Protein AF-A0A812NJC1-F1 (afdb_monomer_lite)

Structure (mmCIF, N/CA/C/O backbone):
data_AF-A0A812NJC1-F1
#
_entry.id   AF-A0A812NJC1-F1
#
loop_
_atom_site.group_PDB
_atom_site.id
_atom_site.type_symbol
_atom_site.label_atom_id
_atom_site.label_alt_id
_atom_site.label_comp_id
_atom_site.label_asym_id
_atom_site.label_entity_id
_atom_site.label_seq_id
_atom_site.pdbx_PDB_ins_code
_atom_site.Cartn_x
_atom_site.Cartn_y
_atom_site.Cartn_z
_atom_site.occupancy
_atom_site.B_iso_or_equiv
_atom_site.auth_seq_id
_atom_site.auth_comp_id
_atom_site.auth_asym_id
_atom_site.auth_atom_id
_atom_site.pdbx_PDB_model_num
ATOM 1 N N . MET A 1 1 ? -13.241 -10.497 -28.283 1.00 32.91 1 MET A N 1
ATOM 2 C CA . MET A 1 1 ? -12.380 -9.697 -27.387 1.00 32.91 1 MET A CA 1
ATOM 3 C C . MET A 1 1 ? -13.190 -8.490 -26.954 1.00 32.91 1 MET A C 1
ATOM 5 O O . MET A 1 1 ? -13.618 -7.746 -27.824 1.00 32.91 1 MET A O 1
ATOM 9 N N . ALA A 1 2 ? -13.497 -8.347 -25.666 1.00 34.84 2 ALA A N 1
ATOM 10 C CA . ALA A 1 2 ? -14.226 -7.185 -25.163 1.00 34.84 2 ALA A CA 1
ATOM 11 C C . ALA A 1 2 ? -13.203 -6.118 -24.755 1.00 34.84 2 ALA A C 1
ATOM 13 O O . ALA A 1 2 ? -12.487 -6.298 -23.774 1.00 34.84 2 ALA A O 1
ATOM 14 N N . GLN A 1 3 ? -13.090 -5.047 -25.540 1.00 34.75 3 GLN A N 1
ATOM 15 C CA . GLN A 1 3 ? -12.343 -3.854 -25.148 1.00 34.75 3 GLN A CA 1
ATOM 16 C C . GLN A 1 3 ? -13.314 -2.937 -24.405 1.00 34.75 3 GLN A C 1
ATOM 18 O O . GLN A 1 3 ? -14.259 -2.419 -24.996 1.00 34.75 3 GLN A O 1
ATOM 23 N N . ALA A 1 4 ? -13.124 -2.795 -23.094 1.00 36.78 4 ALA A N 1
ATOM 24 C CA . ALA A 1 4 ? -13.884 -1.846 -22.296 1.00 36.78 4 ALA A CA 1
ATOM 25 C C . ALA A 1 4 ? -13.351 -0.433 -22.575 1.00 36.78 4 ALA A C 1
ATOM 27 O O . ALA A 1 4 ? -12.190 -0.138 -22.296 1.00 36.78 4 ALA A O 1
ATOM 28 N N . LEU A 1 5 ? -14.195 0.425 -23.149 1.00 32.91 5 LEU A N 1
ATOM 29 C CA . LEU A 1 5 ? -13.917 1.847 -23.310 1.00 32.91 5 LEU A CA 1
ATOM 30 C C . LEU A 1 5 ? -14.436 2.564 -22.057 1.00 32.91 5 LEU A C 1
ATOM 32 O O . LEU A 1 5 ? -15.643 2.614 -21.826 1.00 32.91 5 LEU A O 1
ATOM 36 N N . VAL A 1 6 ? -13.532 3.077 -21.225 1.00 46.56 6 VAL A N 1
ATOM 37 C CA . VAL A 1 6 ? -13.893 3.861 -20.037 1.00 46.56 6 VAL A CA 1
ATOM 38 C C . VAL A 1 6 ? -13.935 5.331 -20.445 1.00 46.56 6 VAL A C 1
ATOM 40 O O . VAL A 1 6 ? -12.909 5.906 -20.800 1.00 46.56 6 VAL A O 1
ATOM 43 N N . ALA A 1 7 ? -15.122 5.940 -20.425 1.00 41.19 7 ALA A N 1
ATOM 44 C CA . ALA A 1 7 ? -15.259 7.390 -20.507 1.00 41.19 7 ALA A CA 1
ATOM 45 C C . ALA A 1 7 ? -14.867 7.981 -19.144 1.00 41.19 7 ALA A C 1
ATOM 47 O O . ALA A 1 7 ? -15.474 7.647 -18.127 1.00 41.19 7 ALA A O 1
ATOM 48 N N . ILE A 1 8 ? -13.813 8.796 -19.115 1.00 49.50 8 ILE A N 1
ATOM 49 C CA . ILE A 1 8 ? -13.226 9.325 -17.880 1.00 49.50 8 ILE A CA 1
ATOM 50 C C . ILE A 1 8 ? -13.743 10.747 -17.655 1.00 49.50 8 ILE A C 1
ATOM 52 O O . ILE A 1 8 ? -13.477 11.642 -18.455 1.00 49.50 8 ILE A O 1
ATOM 56 N N . ASP A 1 9 ? -14.464 10.943 -16.552 1.00 40.75 9 ASP A N 1
ATOM 57 C CA . ASP A 1 9 ? -14.819 12.260 -16.024 1.00 40.75 9 ASP A CA 1
ATOM 58 C C . ASP A 1 9 ? -13.575 12.911 -15.384 1.00 40.75 9 ASP A C 1
ATOM 60 O O . ASP A 1 9 ? -12.829 12.285 -14.627 1.00 40.75 9 ASP A O 1
ATOM 64 N N . THR A 1 10 ? -13.307 14.168 -15.731 1.00 42.97 10 THR A N 1
ATOM 65 C CA . THR A 1 10 ? -12.020 14.874 -15.580 1.00 42.97 10 THR A CA 1
ATOM 66 C C . THR A 1 10 ? -11.621 15.261 -14.148 1.00 42.97 10 THR A C 1
ATOM 68 O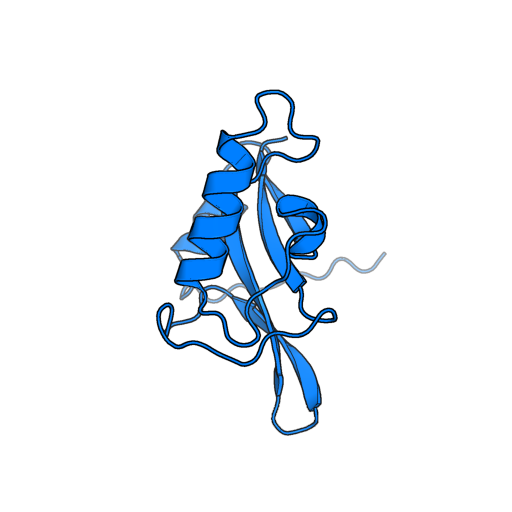 O . THR A 1 10 ? -10.658 15.996 -13.957 1.00 42.97 10 THR A O 1
ATOM 71 N N . LEU A 1 11 ? -12.288 14.763 -13.107 1.00 45.88 11 LEU A N 1
ATOM 72 C CA . LEU A 1 11 ? -12.061 15.210 -11.721 1.00 45.88 11 LEU A CA 1
ATOM 73 C C . LEU A 1 11 ? -10.859 14.561 -10.993 1.00 45.88 11 LEU A C 1
ATOM 75 O O . LEU A 1 11 ? -10.629 14.854 -9.820 1.00 45.88 11 LEU A O 1
ATOM 79 N N . ALA A 1 12 ? -10.043 13.734 -11.662 1.00 50.41 12 ALA A N 1
ATOM 80 C CA . ALA A 1 12 ? -8.889 13.035 -11.070 1.00 50.41 12 ALA A CA 1
ATOM 81 C C . ALA A 1 12 ? -7.539 13.395 -11.736 1.00 50.41 12 ALA A C 1
ATOM 83 O O . ALA A 1 12 ? -6.782 12.522 -12.157 1.00 50.41 12 ALA A O 1
ATOM 84 N N . HIS A 1 13 ? -7.216 14.687 -11.847 1.00 52.53 13 HIS A N 1
ATOM 85 C CA . HIS A 1 13 ? -6.093 15.175 -12.666 1.00 52.53 13 HIS A CA 1
ATOM 86 C C . HIS A 1 13 ? -4.688 14.636 -12.314 1.00 52.53 13 HIS A C 1
ATOM 88 O O . HIS A 1 13 ? -3.875 14.489 -13.220 1.00 52.53 13 HIS A O 1
ATOM 94 N N . GLY A 1 14 ? -4.385 14.308 -11.052 1.00 57.38 14 GLY A N 1
ATOM 95 C CA . GLY A 1 14 ? -3.038 13.848 -10.661 1.00 57.38 14 GLY A CA 1
ATOM 96 C C . GLY A 1 14 ? -2.735 12.407 -11.081 1.00 57.38 14 GLY A C 1
ATOM 97 O O . GLY A 1 14 ? -1.799 12.155 -11.830 1.00 57.38 14 GLY A O 1
ATOM 98 N N . VAL A 1 15 ? -3.584 11.467 -10.658 1.00 59.97 15 VAL A N 1
ATOM 99 C CA . VAL A 1 15 ? -3.420 10.035 -10.969 1.00 59.97 15 VAL A CA 1
ATOM 100 C C . VAL A 1 15 ? -3.530 9.785 -12.473 1.00 59.97 15 VAL A C 1
ATOM 102 O O . VAL A 1 15 ? -2.772 8.995 -13.023 1.00 59.97 15 VAL A O 1
ATOM 105 N N . LEU A 1 16 ? -4.442 10.484 -13.157 1.00 58.06 16 LEU A N 1
ATOM 106 C CA . LEU A 1 16 ? -4.598 10.358 -14.605 1.00 58.06 16 LEU A CA 1
ATOM 107 C C . LEU A 1 16 ? -3.382 10.895 -15.366 1.00 58.06 16 LEU A C 1
ATOM 109 O O . LEU A 1 16 ? -2.986 10.286 -16.351 1.00 58.06 16 LEU A O 1
ATOM 113 N N . SER A 1 17 ? -2.766 11.991 -14.912 1.00 60.12 17 SER A N 1
ATOM 114 C CA . SER A 1 17 ? -1.537 12.508 -15.527 1.00 60.12 17 SER A CA 1
ATOM 115 C C . SER A 1 17 ? -0.376 11.525 -15.385 1.00 60.12 17 SER A C 1
ATOM 117 O O . SER A 1 17 ? 0.373 11.328 -16.340 1.00 60.12 17 SER A O 1
ATOM 119 N N . ASP A 1 18 ? -0.247 10.880 -14.224 1.00 60.69 18 ASP A N 1
ATOM 120 C CA . ASP A 1 18 ? 0.769 9.848 -14.027 1.00 60.69 18 ASP A CA 1
ATOM 121 C C . ASP A 1 18 ? 0.481 8.622 -14.907 1.00 60.69 18 ASP A C 1
ATOM 123 O O . ASP A 1 18 ? 1.388 8.087 -15.534 1.00 60.69 18 ASP A O 1
ATOM 127 N N . LEU A 1 19 ? -0.779 8.206 -15.051 1.00 60.16 19 LEU A N 1
ATOM 128 C CA . LEU A 1 19 ? -1.144 7.066 -15.903 1.00 60.16 19 LEU A CA 1
ATOM 129 C C . LEU A 1 19 ? -1.000 7.328 -17.404 1.00 60.16 19 LEU A C 1
ATOM 131 O O . LEU A 1 19 ? -0.683 6.410 -18.155 1.00 60.16 19 LEU A O 1
ATOM 135 N N . LEU A 1 20 ? -1.240 8.561 -17.846 1.00 58.16 20 LEU A N 1
ATOM 136 C CA . LEU A 1 20 ? -1.187 8.961 -19.255 1.00 58.16 20 LEU A CA 1
ATOM 137 C C . LEU A 1 20 ? 0.194 9.469 -19.685 1.00 58.16 20 LEU A C 1
ATOM 139 O O . LEU A 1 20 ? 0.365 9.871 -20.838 1.00 58.16 20 LEU A O 1
ATOM 143 N N . SER A 1 21 ? 1.184 9.473 -18.787 1.00 57.31 21 SER A N 1
ATOM 144 C CA . SER A 1 21 ? 2.548 9.844 -19.152 1.00 57.31 21 SER A CA 1
ATOM 145 C C . SER A 1 21 ? 3.071 8.860 -20.210 1.00 57.31 21 SER A C 1
ATOM 147 O O . SER A 1 21 ? 3.018 7.649 -20.015 1.00 57.31 21 SER A O 1
ATOM 149 N N . ALA A 1 22 ? 3.580 9.373 -21.334 1.00 51.03 22 ALA A N 1
ATOM 150 C CA . ALA A 1 22 ? 4.046 8.577 -22.479 1.00 51.03 22 ALA A CA 1
ATOM 151 C C . ALA A 1 22 ? 5.284 7.700 -22.186 1.00 51.03 22 ALA A C 1
ATOM 153 O O . ALA A 1 22 ? 5.726 6.924 -23.032 1.00 51.03 22 ALA A O 1
ATOM 154 N N . THR A 1 23 ? 5.860 7.837 -20.996 1.00 53.97 23 THR A N 1
ATOM 155 C CA . THR A 1 23 ? 6.934 7.003 -20.460 1.00 53.97 23 THR A CA 1
ATOM 156 C C . THR A 1 23 ? 6.328 5.838 -19.698 1.00 53.97 23 THR A C 1
ATOM 158 O O . THR A 1 23 ? 5.510 6.065 -18.813 1.00 53.97 23 THR A O 1
ATOM 161 N N . GLY A 1 24 ? 6.719 4.614 -20.061 1.00 57.41 24 GLY A N 1
ATOM 162 C CA . GLY A 1 24 ? 6.156 3.368 -19.548 1.00 57.41 24 GLY A CA 1
ATOM 163 C C . GLY A 1 24 ? 5.970 3.365 -18.030 1.00 57.41 24 GLY A C 1
ATOM 164 O O . GLY A 1 24 ? 6.896 3.146 -17.259 1.00 57.41 24 GLY A O 1
ATOM 165 N N . ASN A 1 25 ? 4.741 3.615 -17.610 1.00 65.31 25 ASN A N 1
ATOM 166 C CA . ASN A 1 25 ? 4.324 3.492 -16.230 1.00 65.31 25 ASN A CA 1
ATOM 167 C C . ASN A 1 25 ? 3.486 2.220 -16.152 1.00 65.31 25 ASN A C 1
ATOM 169 O O . ASN A 1 25 ? 2.475 2.102 -16.845 1.00 65.31 25 ASN A O 1
ATOM 173 N N . ASN A 1 26 ? 3.903 1.270 -15.319 1.00 74.50 26 ASN A N 1
ATOM 174 C CA . ASN A 1 26 ? 3.105 0.086 -15.027 1.00 74.50 26 ASN A CA 1
ATOM 175 C C . ASN A 1 26 ? 2.315 0.308 -13.741 1.00 74.50 26 ASN A C 1
ATOM 177 O O . ASN A 1 26 ? 2.873 0.702 -12.715 1.00 74.50 26 ASN A O 1
ATOM 181 N N . MET A 1 27 ? 1.009 0.051 -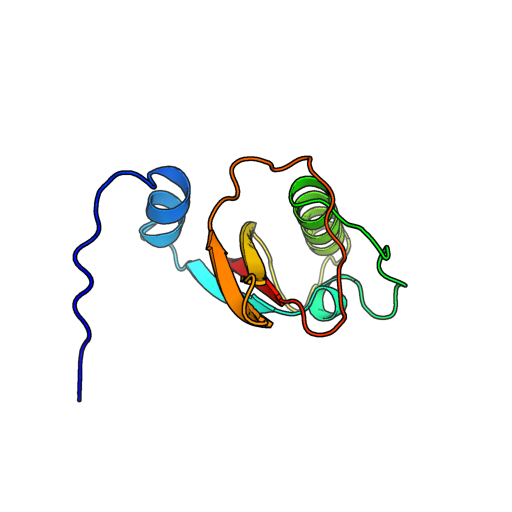13.804 1.00 78.81 27 MET A N 1
ATOM 182 C CA . MET A 1 27 ? 0.164 -0.002 -12.619 1.00 78.81 27 MET A CA 1
ATOM 183 C C . MET A 1 27 ? 0.138 -1.432 -12.097 1.00 78.81 27 MET A C 1
ATOM 185 O O . MET A 1 27 ? -0.192 -2.350 -12.842 1.00 78.81 27 MET A O 1
ATOM 189 N N . ASP A 1 28 ? 0.417 -1.595 -10.809 1.00 83.75 28 ASP A N 1
ATOM 190 C CA . ASP A 1 28 ? 0.341 -2.885 -10.135 1.00 83.75 28 ASP A CA 1
ATOM 191 C C . ASP A 1 28 ? -0.493 -2.805 -8.857 1.00 83.75 28 ASP A C 1
ATOM 193 O O . ASP A 1 28 ? -0.587 -1.768 -8.194 1.00 83.75 28 ASP A O 1
ATOM 197 N N . ILE A 1 29 ? -1.069 -3.950 -8.493 1.00 88.69 29 ILE A N 1
ATOM 198 C CA . ILE A 1 29 ? -1.756 -4.172 -7.222 1.00 88.69 29 ILE A CA 1
ATOM 199 C C . ILE A 1 29 ? -0.870 -5.073 -6.370 1.00 88.69 29 ILE A C 1
ATOM 201 O O . ILE A 1 29 ? -0.516 -6.176 -6.787 1.00 88.69 29 ILE A O 1
ATOM 205 N N . MET A 1 30 ? -0.512 -4.613 -5.174 1.00 87.12 30 MET A N 1
ATOM 206 C CA . MET A 1 30 ? 0.529 -5.242 -4.357 1.00 87.12 30 MET A CA 1
ATOM 207 C C . MET A 1 30 ? 0.147 -5.335 -2.886 1.00 87.12 30 MET A C 1
ATOM 209 O O . MET A 1 30 ? -0.719 -4.606 -2.407 1.00 87.12 30 MET A O 1
ATOM 213 N N . THR A 1 31 ? 0.793 -6.232 -2.150 1.00 89.44 31 THR A N 1
ATOM 214 C CA . THR A 1 31 ? 0.756 -6.225 -0.682 1.00 89.44 31 THR A CA 1
ATOM 215 C C . THR A 1 31 ? 1.772 -5.217 -0.143 1.00 89.44 31 THR A C 1
ATOM 217 O O . THR A 1 31 ? 2.736 -4.878 -0.822 1.00 89.44 31 THR A O 1
ATOM 220 N N . LEU A 1 32 ? 1.613 -4.761 1.102 1.00 86.56 32 LEU A N 1
ATOM 221 C CA . LEU A 1 32 ? 2.706 -4.042 1.774 1.00 86.56 32 LEU A CA 1
ATOM 222 C C . LEU A 1 32 ? 3.910 -4.955 2.049 1.00 86.56 32 LEU A C 1
ATOM 224 O O . LEU A 1 32 ? 5.045 -4.485 2.022 1.00 86.56 32 LEU A O 1
ATOM 228 N N . GLY A 1 33 ? 3.676 -6.256 2.258 1.00 82.75 33 GLY A N 1
ATOM 229 C CA . GLY A 1 33 ? 4.738 -7.252 2.434 1.00 82.75 33 GLY A CA 1
ATOM 230 C C . GLY A 1 33 ? 5.668 -7.365 1.223 1.00 82.75 33 GLY A C 1
ATOM 231 O O . GLY A 1 33 ? 6.860 -7.586 1.397 1.00 82.75 33 GLY A O 1
ATOM 232 N N . ASP A 1 34 ? 5.166 -7.102 0.011 1.00 81.69 34 ASP A N 1
ATOM 233 C CA . ASP A 1 34 ? 5.988 -7.031 -1.206 1.00 81.69 34 ASP A CA 1
ATOM 234 C C . ASP A 1 34 ? 7.084 -5.952 -1.143 1.00 81.69 34 ASP A C 1
ATOM 236 O O . ASP A 1 34 ? 8.051 -6.038 -1.895 1.00 81.69 34 ASP A O 1
ATOM 240 N N . TYR A 1 35 ? 6.921 -4.939 -0.285 1.00 76.75 35 TYR A N 1
ATOM 241 C CA . TYR A 1 35 ? 7.864 -3.830 -0.111 1.00 76.75 35 TYR A CA 1
ATOM 242 C C . TYR A 1 35 ? 8.615 -3.886 1.219 1.00 76.75 35 TYR A C 1
ATOM 244 O O . TYR A 1 35 ? 9.769 -3.479 1.293 1.00 76.75 35 TYR A O 1
ATOM 252 N N . LEU A 1 36 ? 7.956 -4.343 2.283 1.00 78.44 36 LEU A N 1
ATOM 253 C CA . LEU A 1 36 ? 8.480 -4.282 3.650 1.00 78.44 36 LEU A CA 1
ATOM 254 C C . LEU A 1 36 ? 9.051 -5.620 4.145 1.00 78.44 36 LEU A C 1
ATOM 256 O O . LEU A 1 36 ? 9.622 -5.674 5.236 1.00 78.44 36 LEU A O 1
ATOM 260 N N . GLY A 1 37 ? 8.910 -6.697 3.365 1.00 74.56 37 GLY A N 1
ATOM 261 C CA . GLY A 1 37 ? 9.310 -8.045 3.764 1.00 74.56 37 GLY A CA 1
ATOM 262 C C . GLY A 1 37 ? 8.505 -8.547 4.967 1.00 74.56 37 GLY A C 1
ATOM 263 O O . GLY A 1 37 ? 7.309 -8.289 5.080 1.00 74.56 37 GLY A O 1
ATOM 264 N N . GLU A 1 38 ? 9.169 -9.244 5.891 1.00 67.69 38 GLU A N 1
ATOM 265 C CA . GLU A 1 38 ? 8.552 -9.817 7.103 1.00 67.69 38 GLU A CA 1
ATOM 266 C C . GLU A 1 38 ? 8.363 -8.803 8.253 1.00 67.69 38 GLU A C 1
ATOM 268 O O . GLU A 1 38 ? 8.130 -9.187 9.403 1.00 67.69 38 GLU A O 1
ATOM 273 N N . GLN A 1 39 ? 8.472 -7.495 7.995 1.00 70.25 39 GLN A N 1
ATOM 274 C CA . GLN A 1 39 ? 8.211 -6.501 9.037 1.00 70.25 39 GLN A CA 1
ATOM 275 C C . GLN A 1 39 ? 6.747 -6.543 9.488 1.00 70.25 39 GLN A C 1
ATOM 277 O O . GLN A 1 39 ? 5.818 -6.538 8.681 1.00 70.25 39 GLN A O 1
ATOM 282 N N . ARG A 1 40 ? 6.539 -6.514 10.811 1.00 72.25 40 ARG A N 1
ATOM 283 C CA . ARG A 1 40 ? 5.201 -6.369 11.395 1.00 72.25 40 ARG A CA 1
ATOM 284 C C . ARG A 1 40 ? 4.589 -5.042 10.963 1.00 72.25 40 ARG A C 1
ATOM 286 O O . ARG A 1 40 ? 5.079 -3.977 11.341 1.00 72.25 40 ARG A O 1
ATOM 293 N N . LEU A 1 41 ? 3.493 -5.129 10.218 1.00 78.00 41 LEU A N 1
ATOM 294 C CA . LEU A 1 41 ? 2.697 -3.969 9.848 1.00 78.00 41 LEU A CA 1
ATOM 295 C C . LEU A 1 41 ? 1.964 -3.414 11.081 1.00 78.00 41 LEU A C 1
ATOM 297 O O . LEU A 1 41 ? 1.507 -4.192 11.926 1.00 78.00 41 LEU A O 1
ATOM 301 N N . PRO A 1 42 ? 1.825 -2.083 11.195 1.00 82.75 42 PRO 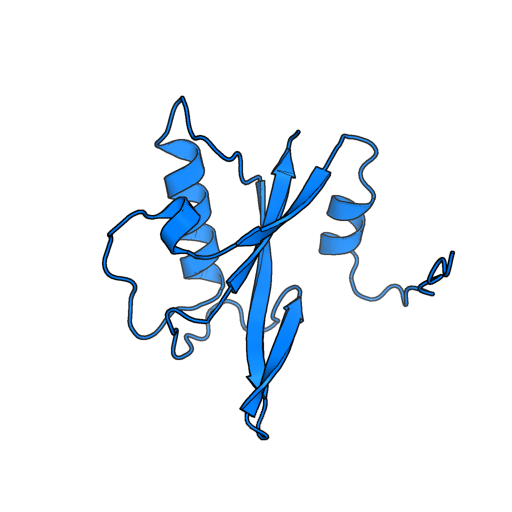A N 1
ATOM 302 C CA . PRO A 1 42 ? 0.930 -1.475 12.167 1.00 82.75 42 PRO A CA 1
ATOM 303 C C . PRO A 1 42 ? -0.502 -1.996 11.996 1.00 82.75 42 PRO A C 1
ATOM 305 O O . PRO A 1 42 ? -0.977 -2.170 10.876 1.00 82.75 42 PRO A O 1
ATOM 308 N N . SER A 1 43 ? -1.214 -2.199 13.107 1.00 86.19 43 SER A N 1
ATOM 309 C CA . SER A 1 43 ? -2.631 -2.591 13.079 1.00 86.19 43 SER A CA 1
ATOM 310 C C . SER A 1 43 ? -3.539 -1.489 12.530 1.00 86.19 43 SER A C 1
ATOM 312 O O . SER A 1 43 ? -4.638 -1.772 12.051 1.00 86.19 43 SER A O 1
ATOM 314 N N . GLN A 1 44 ? -3.084 -0.236 12.597 1.00 93.25 44 GLN A N 1
ATOM 315 C CA . GLN A 1 44 ? -3.720 0.910 11.969 1.00 93.25 44 GLN A CA 1
ATOM 316 C C . GLN A 1 44 ? -2.689 1.713 11.189 1.00 93.25 44 GLN A C 1
ATOM 318 O O . GLN A 1 44 ? -1.602 1.976 11.700 1.00 93.25 44 GLN A O 1
ATOM 323 N N . ILE A 1 45 ? -3.036 2.103 9.967 1.00 92.88 45 ILE A N 1
ATOM 324 C CA . ILE A 1 45 ? -2.141 2.834 9.075 1.00 92.88 45 ILE A CA 1
ATOM 325 C C . ILE A 1 45 ? -2.927 3.841 8.236 1.00 92.88 45 ILE A C 1
ATOM 327 O O . ILE A 1 45 ? -4.057 3.584 7.812 1.00 92.88 45 ILE A O 1
ATOM 331 N N . SER A 1 46 ? -2.334 5.004 8.008 1.00 94.75 46 SER A N 1
ATOM 332 C CA . SER A 1 46 ? -2.842 6.034 7.104 1.00 94.75 46 SER A CA 1
ATOM 333 C C . SER A 1 46 ? -2.242 5.899 5.703 1.00 94.75 46 SER A C 1
ATOM 335 O O . SER A 1 46 ? -1.211 5.255 5.484 1.00 94.75 46 SER A O 1
ATOM 337 N N . PHE A 1 47 ? -2.869 6.546 4.720 1.00 93.56 47 PHE A N 1
ATOM 338 C CA . PHE A 1 47 ? -2.375 6.526 3.339 1.00 93.56 47 PHE A CA 1
ATOM 339 C C . PHE A 1 47 ? -1.001 7.203 3.219 1.00 93.56 47 PHE A C 1
ATOM 341 O O . PHE A 1 47 ? -0.133 6.756 2.463 1.00 93.56 47 PHE A O 1
ATOM 348 N N . ALA A 1 48 ? -0.784 8.269 3.993 1.00 91.56 48 ALA A N 1
ATOM 349 C CA . ALA A 1 48 ? 0.492 8.969 4.066 1.00 91.56 48 ALA A CA 1
ATOM 350 C C . ALA A 1 48 ? 1.607 8.079 4.635 1.00 91.56 48 ALA A C 1
ATOM 352 O O . ALA A 1 48 ? 2.716 8.080 4.100 1.00 91.56 48 ALA A O 1
ATOM 353 N N . GLU A 1 49 ? 1.317 7.285 5.670 1.00 93.00 49 GLU A N 1
ATOM 354 C CA . GLU A 1 49 ? 2.279 6.337 6.243 1.00 93.00 49 GLU A CA 1
ATOM 355 C C . GLU A 1 49 ? 2.638 5.230 5.254 1.00 93.00 49 GLU A C 1
ATOM 357 O O . GLU A 1 49 ? 3.823 4.972 5.056 1.00 93.00 49 GLU A O 1
ATOM 362 N N . ILE A 1 50 ? 1.651 4.647 4.564 1.00 91.56 50 ILE A N 1
ATOM 363 C CA . ILE A 1 50 ? 1.890 3.669 3.489 1.00 91.56 50 ILE A CA 1
ATOM 364 C C . ILE A 1 50 ? 2.806 4.249 2.417 1.00 91.56 50 ILE A C 1
ATOM 366 O O . ILE A 1 50 ? 3.795 3.626 2.035 1.00 91.56 50 ILE A O 1
ATOM 370 N N . THR A 1 51 ? 2.501 5.461 1.955 1.00 90.00 51 THR A N 1
ATOM 371 C CA . THR A 1 51 ? 3.302 6.134 0.930 1.00 90.00 51 THR A CA 1
ATOM 372 C C . THR A 1 51 ? 4.737 6.340 1.419 1.00 90.00 51 THR A C 1
ATOM 374 O O . THR A 1 51 ? 5.687 6.053 0.695 1.00 90.00 51 THR A O 1
ATOM 377 N N . ALA A 1 52 ? 4.920 6.779 2.668 1.00 88.44 52 ALA A N 1
ATOM 378 C CA . ALA A 1 52 ? 6.243 6.962 3.257 1.00 88.44 52 ALA A CA 1
ATOM 379 C C . ALA A 1 52 ? 7.009 5.637 3.419 1.00 88.44 52 ALA A C 1
ATOM 381 O O . ALA A 1 52 ? 8.210 5.596 3.155 1.00 88.44 52 ALA A O 1
ATOM 382 N N . MET A 1 53 ? 6.333 4.564 3.832 1.00 87.62 53 MET A N 1
ATOM 383 C CA . MET A 1 53 ? 6.907 3.225 3.980 1.00 87.62 53 MET A CA 1
ATOM 384 C C . MET A 1 53 ? 7.387 2.667 2.639 1.00 87.62 53 MET A C 1
ATOM 386 O O . MET A 1 53 ? 8.548 2.284 2.517 1.00 87.62 53 MET A O 1
ATOM 390 N N . VAL A 1 54 ? 6.519 2.689 1.626 1.00 86.06 54 VAL A N 1
ATOM 391 C CA . VAL A 1 54 ? 6.829 2.200 0.277 1.00 86.06 54 VAL A CA 1
ATOM 392 C C . VAL A 1 54 ? 7.952 3.025 -0.357 1.00 86.06 54 VAL A C 1
ATOM 394 O O . VAL A 1 54 ? 8.893 2.454 -0.902 1.00 86.06 54 VAL A O 1
ATOM 397 N N . ASN A 1 55 ? 7.925 4.355 -0.213 1.00 83.56 55 ASN A N 1
ATOM 398 C CA . ASN A 1 55 ? 8.990 5.223 -0.722 1.00 83.56 55 ASN A CA 1
ATOM 399 C C . ASN A 1 55 ? 10.343 4.945 -0.051 1.00 83.56 55 ASN A C 1
ATOM 401 O O . ASN A 1 55 ? 11.371 4.933 -0.725 1.00 83.56 55 ASN A O 1
ATOM 405 N N . ARG A 1 56 ? 10.366 4.712 1.269 1.00 82.56 56 ARG A N 1
ATOM 406 C CA . ARG A 1 56 ? 11.601 4.353 1.987 1.00 82.56 56 ARG A CA 1
ATOM 407 C C . ARG A 1 56 ? 12.140 3.003 1.525 1.00 82.56 56 ARG A C 1
ATOM 409 O O . ARG A 1 56 ? 13.336 2.903 1.266 1.00 82.56 56 ARG A O 1
ATOM 416 N N . ALA A 1 57 ? 11.270 2.004 1.385 1.00 79.06 57 ALA A N 1
ATOM 417 C CA . ALA A 1 57 ? 11.649 0.682 0.894 1.00 79.06 57 ALA A CA 1
ATOM 418 C C . ALA A 1 57 ? 12.251 0.756 -0.521 1.00 79.06 57 ALA A C 1
ATOM 420 O O . ALA A 1 57 ? 13.336 0.228 -0.756 1.00 79.06 57 ALA A O 1
ATOM 421 N N . ALA A 1 58 ? 11.618 1.515 -1.423 1.00 74.25 58 ALA A N 1
ATOM 422 C CA . ALA A 1 58 ? 12.099 1.726 -2.789 1.00 74.25 58 ALA A CA 1
ATOM 423 C C . ALA A 1 58 ? 13.477 2.419 -2.863 1.00 74.25 58 ALA A C 1
ATOM 425 O O . ALA A 1 58 ? 14.215 2.213 -3.821 1.00 74.25 58 ALA A O 1
ATOM 426 N N . GLN A 1 59 ? 13.842 3.233 -1.865 1.00 71.31 59 GLN A N 1
ATOM 427 C CA . GLN A 1 59 ? 15.147 3.907 -1.803 1.00 71.31 59 GLN A CA 1
ATOM 428 C C . GLN A 1 59 ? 16.253 3.063 -1.152 1.00 71.31 59 GLN A C 1
ATOM 430 O O . GLN A 1 59 ? 17.431 3.270 -1.450 1.00 71.31 59 GLN A O 1
ATOM 435 N N . GLN A 1 60 ? 15.902 2.164 -0.229 1.00 66.00 60 GLN A N 1
ATOM 436 C CA . GLN A 1 60 ? 16.876 1.389 0.548 1.00 66.00 60 GLN A CA 1
ATOM 437 C C . GLN A 1 60 ? 17.492 0.241 -0.252 1.00 66.00 60 GLN A C 1
ATOM 439 O O . GLN A 1 60 ? 18.685 -0.035 -0.114 1.00 66.00 60 GLN A O 1
ATOM 444 N N . GLU A 1 61 ? 16.725 -0.400 -1.126 1.00 57.03 61 GLU A N 1
ATOM 445 C CA . GLU A 1 61 ? 17.258 -1.445 -1.988 1.00 57.03 61 GLU A CA 1
ATOM 446 C C . GLU A 1 61 ? 17.868 -0.834 -3.266 1.00 57.03 61 GLU A C 1
ATOM 448 O O . GLU A 1 61 ? 17.197 -0.641 -4.276 1.00 57.03 61 GLU A O 1
ATOM 453 N N . ARG A 1 62 ? 19.197 -0.625 -3.284 1.00 49.41 62 ARG A N 1
ATOM 454 C CA . ARG A 1 62 ? 20.002 -0.363 -4.511 1.00 49.41 62 ARG A CA 1
ATOM 455 C C . ARG A 1 62 ? 20.017 -1.543 -5.519 1.00 49.41 62 ARG A C 1
ATOM 457 O O . ARG A 1 62 ? 20.912 -1.640 -6.354 1.00 49.41 62 ARG A O 1
ATOM 464 N N . GLY A 1 63 ? 19.032 -2.431 -5.430 1.00 49.25 63 GLY A N 1
ATOM 465 C CA . GLY A 1 63 ? 18.797 -3.614 -6.256 1.00 49.25 63 GLY A CA 1
ATOM 466 C C . GLY A 1 63 ? 17.379 -4.171 -6.071 1.00 49.25 63 GLY A C 1
ATOM 467 O O . GLY A 1 63 ? 17.185 -5.372 -6.235 1.00 49.25 63 GLY A O 1
ATOM 468 N N . ALA A 1 64 ? 16.420 -3.321 -5.675 1.00 49.34 64 ALA A N 1
ATOM 469 C CA . ALA A 1 64 ? 15.062 -3.734 -5.335 1.00 49.34 64 ALA A CA 1
ATOM 470 C C . ALA A 1 64 ? 14.402 -4.447 -6.505 1.00 49.34 64 ALA A C 1
ATOM 472 O O . ALA A 1 64 ? 14.386 -3.917 -7.616 1.00 49.34 64 ALA A O 1
ATOM 473 N N . LEU A 1 65 ? 13.794 -5.608 -6.258 1.00 50.53 65 LEU A N 1
ATOM 474 C CA . LEU A 1 65 ? 13.110 -6.371 -7.307 1.00 50.53 65 LEU A CA 1
ATOM 475 C C . LEU A 1 65 ? 11.939 -5.605 -7.951 1.00 50.53 65 LEU A C 1
ATOM 477 O O . LEU A 1 65 ? 11.422 -6.053 -8.974 1.00 50.53 65 LEU A O 1
ATOM 481 N N . LYS A 1 66 ? 11.463 -4.502 -7.352 1.00 61.03 66 LYS A N 1
ATOM 482 C CA . LYS A 1 66 ? 10.279 -3.773 -7.824 1.00 61.03 66 LYS A CA 1
ATOM 483 C C . LYS A 1 66 ? 10.430 -2.258 -7.601 1.00 61.03 66 LYS A C 1
ATOM 485 O O . LYS A 1 66 ? 10.205 -1.800 -6.479 1.00 61.03 66 LYS A O 1
ATOM 490 N N . PRO A 1 67 ? 10.755 -1.459 -8.635 1.00 66.94 67 PRO A N 1
ATOM 491 C CA . PRO A 1 67 ? 10.695 -0.004 -8.524 1.00 66.94 67 PRO A CA 1
ATOM 492 C C . PRO A 1 67 ? 9.263 0.424 -8.177 1.00 66.94 67 PRO A C 1
ATOM 494 O O . PRO A 1 67 ? 8.304 -0.100 -8.734 1.00 66.94 67 PRO A O 1
ATOM 497 N N . CYS A 1 68 ? 9.098 1.358 -7.241 1.00 71.38 68 CYS A N 1
ATOM 498 C CA . CYS A 1 68 ? 7.815 2.001 -6.961 1.00 71.38 68 CYS A CA 1
ATOM 499 C C . CYS A 1 68 ? 8.002 3.506 -6.985 1.00 71.38 68 CYS A C 1
ATOM 501 O O . CYS A 1 68 ? 8.818 4.045 -6.240 1.00 71.38 68 CYS A O 1
ATOM 503 N N . LYS A 1 69 ? 7.225 4.171 -7.833 1.00 72.44 69 LYS A N 1
ATOM 504 C CA . LYS A 1 69 ? 7.278 5.615 -8.031 1.00 72.44 69 LYS A CA 1
ATOM 505 C C . LYS A 1 69 ? 6.278 6.328 -7.137 1.00 72.44 69 LYS A C 1
ATOM 507 O O . LYS A 1 69 ? 6.616 7.314 -6.489 1.00 72.44 69 LYS A O 1
ATOM 512 N N . VAL A 1 70 ? 5.044 5.826 -7.093 1.00 82.81 70 VAL A N 1
ATOM 513 C CA . VAL A 1 70 ? 3.973 6.443 -6.308 1.00 82.81 70 VAL A CA 1
ATOM 514 C C . VAL A 1 70 ? 2.908 5.425 -5.910 1.00 82.81 70 VAL A C 1
ATOM 516 O O . VAL A 1 70 ? 2.504 4.581 -6.707 1.00 82.81 70 VAL A O 1
ATOM 519 N N . VAL A 1 71 ? 2.431 5.526 -4.668 1.00 89.00 71 VAL A N 1
ATOM 520 C CA . VAL A 1 71 ? 1.207 4.856 -4.216 1.00 89.00 71 VAL A CA 1
ATOM 521 C C . VAL A 1 71 ? 0.026 5.757 -4.565 1.00 89.00 71 VAL A C 1
ATOM 523 O O . VAL A 1 71 ? -0.015 6.918 -4.158 1.00 89.00 71 VAL A O 1
ATOM 526 N N . ILE A 1 72 ? -0.940 5.230 -5.312 1.00 89.81 72 ILE A N 1
ATOM 527 C CA . ILE A 1 72 ? -2.092 5.996 -5.815 1.00 89.81 72 ILE A CA 1
ATOM 528 C C . ILE A 1 72 ? -3.424 5.534 -5.235 1.00 89.81 72 ILE A C 1
ATOM 530 O O . ILE A 1 72 ? -4.430 6.213 -5.424 1.00 89.81 72 ILE A O 1
ATOM 534 N N . GLY A 1 73 ? -3.454 4.413 -4.519 1.00 91.88 73 GLY A N 1
ATOM 535 C CA . GLY A 1 73 ? -4.680 3.916 -3.909 1.00 91.88 73 GLY A CA 1
ATOM 536 C C . GLY A 1 73 ? -4.464 2.710 -3.010 1.00 91.88 73 GLY A C 1
ATOM 537 O O . GLY A 1 73 ? -3.351 2.197 -2.884 1.00 91.88 73 GLY A O 1
ATOM 538 N N . TRP A 1 74 ? -5.548 2.254 -2.397 1.00 94.06 74 TRP A N 1
ATOM 539 C CA . TRP A 1 74 ? -5.599 1.016 -1.627 1.00 94.06 74 TRP A CA 1
ATOM 540 C C . TRP A 1 74 ? -6.926 0.294 -1.834 1.00 94.06 74 TRP A C 1
ATOM 542 O O . TRP A 1 74 ? -7.895 0.874 -2.326 1.00 94.06 74 TRP A O 1
ATOM 552 N N . SER A 1 75 ? -6.982 -0.974 -1.447 1.00 93.50 75 SER A N 1
ATOM 553 C CA . SER A 1 75 ? -8.257 -1.635 -1.200 1.00 93.50 75 SER A CA 1
ATOM 554 C C . SER A 1 75 ? -8.789 -1.247 0.171 1.00 93.50 75 SER A C 1
ATOM 556 O O . SER A 1 75 ? -8.001 -0.972 1.063 1.00 93.50 75 SER A O 1
ATOM 558 N N . GLU A 1 76 ? -10.091 -1.318 0.375 1.00 91.31 76 GLU A N 1
ATOM 559 C CA . GLU A 1 76 ? -10.718 -1.353 1.697 1.00 91.31 76 GLU A CA 1
ATOM 560 C C . GLU A 1 76 ? -12.011 -2.170 1.621 1.00 91.31 76 GLU A C 1
ATOM 562 O O . GLU A 1 76 ? -12.371 -2.661 0.548 1.00 91.31 76 GLU A O 1
ATOM 567 N N . ARG A 1 77 ? -12.684 -2.366 2.755 1.00 89.50 77 ARG A N 1
ATOM 568 C CA . ARG A 1 77 ? -14.002 -3.003 2.795 1.00 89.50 77 ARG A CA 1
ATOM 569 C C . ARG A 1 77 ? -15.077 -1.940 2.987 1.00 89.50 77 ARG A C 1
ATOM 571 O O . ARG A 1 77 ? -14.938 -1.101 3.873 1.00 89.50 77 ARG A O 1
ATOM 578 N N . ASP A 1 78 ? -16.120 -1.989 2.167 1.00 87.50 78 ASP A N 1
ATOM 579 C CA . ASP A 1 78 ? -17.310 -1.161 2.358 1.00 87.50 78 ASP A CA 1
ATOM 580 C C . ASP A 1 78 ? -18.156 -1.650 3.553 1.00 87.50 78 ASP A C 1
ATOM 582 O O . ASP A 1 78 ? -17.804 -2.612 4.245 1.00 87.50 78 ASP A O 1
ATOM 586 N N . SER A 1 79 ? -19.283 -0.980 3.810 1.00 87.19 79 SER A N 1
ATOM 587 C CA . SER A 1 79 ? -20.214 -1.335 4.889 1.00 87.19 79 SER A CA 1
ATOM 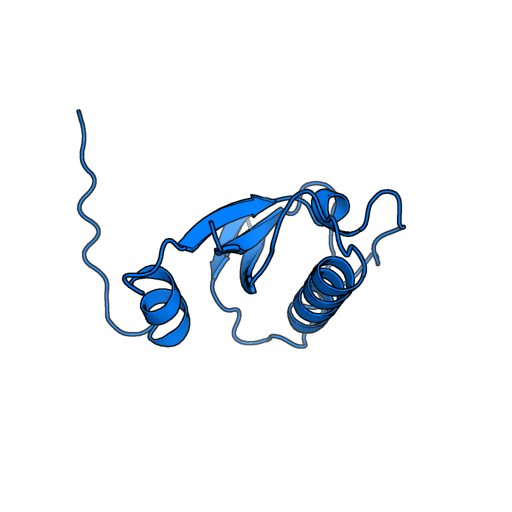588 C C . SER A 1 79 ? -20.797 -2.744 4.770 1.00 87.19 79 SER A C 1
ATOM 590 O O . SER A 1 79 ? -21.165 -3.330 5.785 1.00 87.19 79 SER A O 1
ATOM 592 N N . ASP A 1 80 ? -20.853 -3.288 3.555 1.00 90.00 80 ASP A N 1
ATOM 593 C CA . ASP A 1 80 ? -21.376 -4.622 3.262 1.00 90.00 80 ASP A CA 1
ATOM 594 C C . ASP A 1 80 ? -20.259 -5.684 3.278 1.00 90.00 80 ASP A C 1
ATOM 596 O O . ASP A 1 80 ? -20.499 -6.872 3.056 1.00 90.00 80 ASP A O 1
ATOM 600 N N . GLY A 1 81 ? -19.022 -5.270 3.576 1.00 86.06 81 GLY A N 1
ATOM 601 C CA . GLY A 1 81 ? -17.843 -6.123 3.653 1.00 86.06 81 GLY A CA 1
ATOM 602 C C . GLY A 1 81 ? -17.201 -6.439 2.301 1.00 86.06 81 GLY A C 1
ATOM 603 O O . GLY A 1 81 ? -16.248 -7.232 2.271 1.00 86.06 81 GLY A O 1
ATOM 604 N N . ASN A 1 82 ? -17.675 -5.834 1.206 1.00 88.06 82 ASN A N 1
ATOM 605 C CA . ASN A 1 82 ? -17.125 -6.023 -0.132 1.00 88.06 82 ASN A CA 1
ATOM 606 C C . ASN A 1 82 ? -15.817 -5.255 -0.289 1.00 88.06 82 ASN A C 1
ATOM 608 O O . ASN A 1 82 ? -15.665 -4.133 0.194 1.00 88.06 82 ASN A O 1
ATOM 612 N N . LYS A 1 83 ? -14.866 -5.846 -1.017 1.00 87.62 83 LYS A N 1
ATOM 613 C CA . LYS A 1 83 ? -13.605 -5.178 -1.336 1.00 87.62 83 LYS A CA 1
ATOM 614 C C . LYS A 1 83 ? -13.842 -4.092 -2.387 1.00 87.62 83 LYS A C 1
ATOM 616 O O . LYS A 1 83 ? -14.201 -4.399 -3.522 1.00 87.62 83 LYS A O 1
ATOM 621 N N . VAL A 1 84 ? -13.565 -2.849 -2.020 1.00 91.06 84 VAL A N 1
ATOM 622 C CA . VAL A 1 84 ? -13.602 -1.677 -2.900 1.00 91.06 84 VAL A CA 1
ATOM 623 C C . VAL A 1 84 ? -12.204 -1.082 -3.049 1.00 91.06 84 VAL A C 1
ATOM 625 O O . VAL A 1 84 ? -11.322 -1.322 -2.225 1.00 91.06 84 VAL A O 1
ATOM 628 N N . TRP A 1 85 ? -11.986 -0.326 -4.123 1.00 90.00 85 TRP A N 1
ATOM 629 C CA . TRP A 1 85 ? -10.709 0.327 -4.413 1.00 90.00 85 TRP A CA 1
ATOM 630 C C . TRP A 1 85 ? -10.856 1.835 -4.274 1.00 90.00 85 TRP A C 1
ATOM 632 O O . TRP A 1 85 ? -11.646 2.454 -4.987 1.00 90.00 85 TRP A O 1
ATOM 642 N N . VAL A 1 86 ? -10.073 2.428 -3.378 1.00 90.44 86 VAL A N 1
ATOM 643 C CA . VAL A 1 86 ? -10.050 3.873 -3.155 1.00 90.44 86 VAL A CA 1
ATOM 644 C C . VAL A 1 86 ? -8.798 4.451 -3.785 1.00 90.44 86 VAL A C 1
ATOM 646 O O . VAL A 1 86 ? -7.675 4.171 -3.364 1.00 90.44 86 VAL A O 1
ATOM 649 N N . MET A 1 87 ? -9.010 5.282 -4.801 1.00 88.94 87 MET A N 1
ATOM 650 C CA . MET A 1 87 ? -7.955 5.975 -5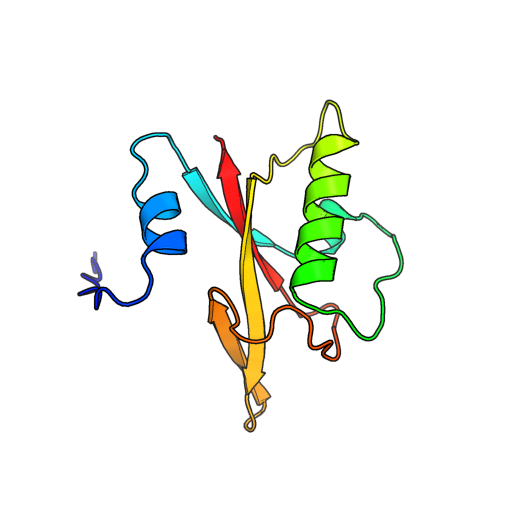.531 1.00 88.94 87 MET A CA 1
ATOM 651 C C . MET A 1 87 ? -7.809 7.401 -5.001 1.00 88.94 87 MET A C 1
ATOM 653 O O . MET A 1 87 ? -8.798 8.122 -4.898 1.00 88.94 87 MET A O 1
ATOM 657 N N . ASN A 1 88 ? -6.576 7.809 -4.690 1.00 86.31 88 ASN A N 1
ATOM 658 C CA . ASN A 1 88 ? -6.214 9.111 -4.122 1.00 86.31 88 ASN A CA 1
ATOM 659 C C . ASN A 1 88 ? -7.165 9.537 -2.981 1.00 86.31 88 ASN A C 1
ATOM 661 O O . ASN A 1 88 ? -7.920 10.503 -3.140 1.00 86.31 88 ASN A O 1
ATOM 665 N N . PRO A 1 89 ? -7.154 8.819 -1.840 1.00 86.56 89 PRO A N 1
ATOM 666 C CA . PRO A 1 89 ? -8.051 9.112 -0.729 1.00 86.56 89 PRO A CA 1
ATOM 667 C C . PRO A 1 89 ? -7.915 10.573 -0.286 1.00 86.56 89 PRO A C 1
ATOM 669 O O . PRO A 1 89 ? -6.810 11.119 -0.211 1.00 86.56 89 PRO A O 1
ATOM 672 N N . LYS A 1 90 ? -9.054 11.212 0.008 1.00 85.69 90 LYS A N 1
ATOM 673 C CA . LYS A 1 90 ? -9.099 12.614 0.456 1.00 85.69 90 LYS A CA 1
ATOM 674 C C . LYS A 1 90 ? -8.440 12.777 1.828 1.00 85.69 90 LYS A C 1
ATOM 676 O O . LYS A 1 90 ? -7.654 13.696 2.039 1.00 85.69 90 LYS A O 1
ATOM 681 N N . GLU A 1 91 ? -8.715 11.849 2.737 1.00 89.81 91 GLU A N 1
ATOM 682 C CA . GLU A 1 91 ? -8.256 11.870 4.128 1.00 89.81 91 GLU A CA 1
ATOM 683 C C . GLU A 1 91 ? -6.934 11.102 4.285 1.00 89.81 91 GLU A C 1
ATOM 685 O O . GLU A 1 91 ? -6.857 10.056 4.921 1.00 89.81 91 GLU A O 1
ATOM 690 N N . LYS A 1 92 ? -5.851 11.617 3.688 1.00 90.50 92 LYS A N 1
ATOM 691 C CA . LYS A 1 92 ? -4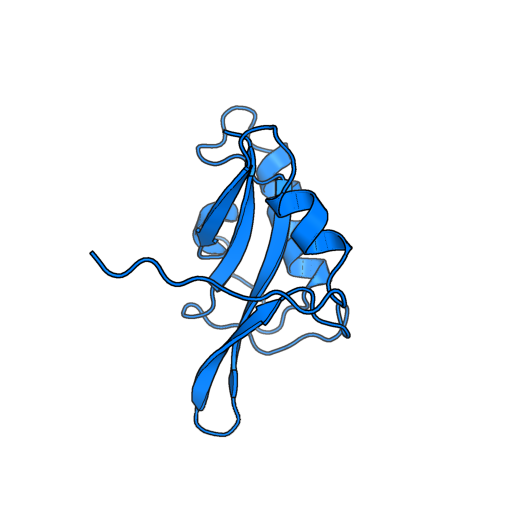.559 10.899 3.613 1.00 90.50 92 LYS A CA 1
ATOM 692 C C . LYS A 1 92 ? -3.903 10.604 4.967 1.00 90.50 92 LYS A C 1
ATOM 694 O O . LYS A 1 92 ? -3.071 9.703 5.046 1.00 90.50 92 LYS A O 1
ATOM 699 N N . LEU A 1 93 ? -4.241 11.380 5.998 1.00 93.62 93 LEU A N 1
ATOM 700 C CA . LEU A 1 93 ? -3.679 11.276 7.349 1.00 93.62 93 LEU A CA 1
ATOM 701 C C . LEU A 1 93 ? -4.554 10.463 8.305 1.00 93.62 93 LEU A C 1
ATOM 703 O O . LEU A 1 93 ? -4.105 10.162 9.405 1.00 93.62 93 LEU A O 1
ATOM 707 N N . GLN A 1 94 ? -5.786 10.127 7.920 1.00 94.31 94 GLN A N 1
ATOM 708 C CA . GLN A 1 94 ? -6.671 9.365 8.787 1.00 94.31 94 GLN A CA 1
ATOM 709 C C . GLN A 1 94 ? -6.239 7.894 8.779 1.00 94.31 94 GLN A C 1
ATOM 711 O O . GLN A 1 94 ? -6.236 7.268 7.714 1.00 94.31 94 GLN A O 1
ATOM 716 N N . PRO A 1 95 ? -5.832 7.335 9.932 1.00 93.12 95 PRO A N 1
ATOM 717 C CA . PRO A 1 95 ? -5.468 5.935 10.004 1.00 93.12 95 PRO A CA 1
ATOM 718 C C . PRO A 1 95 ? -6.723 5.065 9.950 1.00 93.12 95 PRO A C 1
ATOM 720 O O . PRO A 1 95 ? -7.766 5.403 10.514 1.00 93.12 95 PRO A O 1
ATOM 723 N N . ARG A 1 96 ? -6.602 3.910 9.298 1.00 92.12 96 ARG A N 1
ATOM 724 C CA . ARG A 1 96 ? -7.621 2.859 9.305 1.00 92.12 96 ARG A CA 1
ATOM 725 C C . ARG A 1 96 ? -7.018 1.539 9.740 1.00 92.12 96 ARG A C 1
ATOM 727 O O . ARG A 1 96 ? -5.810 1.348 9.632 1.00 92.12 96 ARG A O 1
ATOM 734 N N . VAL A 1 97 ? -7.866 0.610 10.172 1.00 91.94 97 VAL A N 1
ATOM 735 C CA . VAL A 1 97 ? -7.447 -0.775 10.420 1.00 91.94 97 VAL A CA 1
ATOM 736 C C . VAL A 1 97 ? -6.864 -1.352 9.137 1.00 91.94 97 VAL A C 1
ATOM 738 O O . VAL A 1 97 ? -7.503 -1.247 8.091 1.00 91.94 97 VAL A O 1
ATOM 741 N N . TRP A 1 98 ? -5.674 -1.941 9.222 1.00 91.00 98 TRP A N 1
ATOM 742 C CA . TRP A 1 98 ? -5.015 -2.611 8.105 1.00 91.00 98 TRP A CA 1
ATOM 743 C C . TRP A 1 98 ? -4.949 -4.112 8.346 1.00 91.00 98 TRP A C 1
ATOM 745 O O . TRP A 1 98 ? -4.658 -4.569 9.451 1.00 91.00 98 TRP A O 1
ATOM 755 N N . THR A 1 99 ? -5.207 -4.881 7.298 1.00 88.81 99 THR A N 1
ATOM 756 C CA . THR A 1 99 ? -5.201 -6.343 7.325 1.00 88.81 99 THR A CA 1
ATOM 757 C C . THR A 1 99 ? -4.227 -6.896 6.291 1.00 88.81 99 THR A C 1
ATOM 759 O O . THR A 1 99 ? -3.872 -6.232 5.321 1.00 88.81 99 THR A O 1
ATOM 762 N N . GLU A 1 100 ? -3.808 -8.149 6.447 1.00 85.69 100 GLU A N 1
ATOM 763 C CA . GLU A 1 100 ? -2.935 -8.815 5.466 1.00 85.69 100 GLU A CA 1
ATOM 764 C C . GLU A 1 100 ? -3.621 -9.037 4.106 1.00 85.69 100 GLU A C 1
ATOM 766 O O . GLU A 1 100 ? -2.962 -9.270 3.092 1.00 85.69 100 GLU A O 1
ATOM 771 N N . GLU A 1 101 ? -4.951 -8.938 4.054 1.00 87.81 101 GLU A N 1
ATOM 772 C CA . GLU A 1 101 ? -5.744 -9.015 2.824 1.00 87.81 101 GLU A CA 1
ATOM 773 C C . GLU A 1 101 ? -5.802 -7.688 2.062 1.00 87.81 101 GLU A C 1
ATOM 775 O O . GLU A 1 101 ? -6.164 -7.668 0.875 1.00 87.81 101 GLU A O 1
ATOM 780 N N . ASP A 1 102 ? -5.442 -6.584 2.716 1.00 91.31 102 ASP A N 1
ATOM 781 C CA . ASP A 1 102 ? -5.396 -5.276 2.088 1.00 91.31 102 ASP A CA 1
ATOM 782 C C . ASP A 1 102 ? -4.269 -5.202 1.057 1.00 91.31 102 ASP A C 1
ATOM 784 O O . ASP A 1 102 ? -3.224 -5.859 1.146 1.00 91.31 102 ASP A O 1
ATOM 788 N N . ARG A 1 103 ? -4.516 -4.427 0.008 1.00 92.31 103 ARG A N 1
ATOM 789 C CA . ARG A 1 103 ? -3.593 -4.218 -1.102 1.00 92.31 103 ARG A CA 1
ATOM 790 C C . ARG A 1 103 ? -3.456 -2.731 -1.372 1.00 92.31 103 ARG A C 1
ATOM 792 O O . ARG A 1 103 ? -4.373 -1.957 -1.114 1.00 92.31 103 ARG A O 1
ATOM 799 N N . ILE A 1 104 ? -2.318 -2.350 -1.924 1.00 92.25 104 ILE A N 1
ATOM 800 C CA . ILE A 1 104 ? -2.046 -1.007 -2.420 1.00 92.25 104 ILE A CA 1
ATOM 801 C C . ILE A 1 104 ? -2.036 -1.017 -3.944 1.00 92.25 104 ILE A C 1
ATOM 803 O O . ILE A 1 104 ? -1.721 -2.034 -4.564 1.00 92.25 104 ILE A O 1
ATOM 807 N N . VAL A 1 105 ? -2.365 0.125 -4.533 1.00 90.25 105 VAL A N 1
ATOM 808 C CA . VAL A 1 105 ? -2.230 0.378 -5.965 1.00 90.25 105 VAL A CA 1
ATOM 809 C C . VAL A 1 105 ? -1.039 1.300 -6.157 1.00 90.25 105 VAL A C 1
ATOM 811 O O . VAL A 1 105 ? -0.982 2.383 -5.566 1.00 90.25 105 VAL A O 1
ATOM 814 N N . VAL A 1 106 ? -0.087 0.861 -6.969 1.00 87.88 106 VAL A N 1
ATOM 815 C CA . VAL A 1 106 ? 1.188 1.544 -7.187 1.00 87.88 106 VAL A CA 1
ATOM 816 C C . VAL A 1 106 ? 1.421 1.791 -8.664 1.00 87.88 106 VAL A C 1
ATOM 818 O O . VAL A 1 106 ? 1.006 0.998 -9.508 1.00 87.88 106 VAL A O 1
ATOM 821 N N . ILE A 1 107 ? 2.124 2.878 -8.961 1.00 83.75 107 ILE A N 1
ATOM 822 C CA . ILE A 1 107 ? 2.732 3.120 -10.265 1.00 83.75 107 ILE A CA 1
ATOM 823 C C . ILE A 1 107 ? 4.227 2.844 -10.146 1.00 83.75 107 ILE A C 1
ATOM 825 O O . ILE A 1 107 ? 4.890 3.311 -9.213 1.00 83.75 107 ILE A O 1
ATOM 829 N N . LYS A 1 108 ? 4.747 2.090 -11.107 1.00 78.00 108 LYS A N 1
ATOM 830 C CA . LYS A 1 108 ? 6.147 1.696 -11.229 1.00 78.00 108 LYS A CA 1
ATOM 831 C C . LYS A 1 108 ? 6.717 2.206 -12.547 1.00 78.00 108 LYS A C 1
ATOM 833 O O . LYS A 1 108 ? 5.996 2.236 -13.543 1.00 78.00 108 LYS A O 1
ATOM 838 N N . ASP A 1 109 ? 7.997 2.560 -12.545 1.00 66.56 109 ASP A N 1
ATOM 839 C CA . ASP A 1 109 ? 8.756 2.734 -13.787 1.00 66.56 109 ASP A CA 1
ATOM 840 C C . ASP A 1 109 ? 9.070 1.340 -14.379 1.00 66.56 109 ASP A C 1
ATOM 842 O O . ASP A 1 109 ? 9.250 0.385 -13.612 1.00 66.56 109 ASP A O 1
ATOM 846 N N . VAL A 1 110 ? 9.082 1.202 -15.716 1.00 59.59 110 VAL A N 1
ATOM 847 C CA . VAL A 1 110 ? 9.527 -0.041 -16.398 1.00 59.59 110 VAL A CA 1
ATOM 848 C C . VAL A 1 110 ? 11.031 -0.238 -16.307 1.00 59.59 110 VAL A C 1
ATOM 850 O O . VAL A 1 110 ? 11.764 0.766 -16.455 1.00 59.59 110 VAL A O 1
#

Sequence (110 aa):
MAQALVAIDTLAHGVLSDLLSATGNNMDIMTLGDYLGEQRLPSQISFAEITAMVNRAAQQERGALKPCKVVIGWSERDSDGNKVWVMNPKEKLQPRVWTEEDRIVVIKDV

pLDDT: mean 75.24, std 17.76, range [32.91, 94.75]

Radius of gyration: 14.84 Å; chains: 1; bounding box: 41×25×40 Å

Secondary structure (DSSP, 8-state):
------PPPTT-HHHHHHHT-SS-EEEEEE-SHHHHTTPPPPSEE-HHHHHHHHHHHHHH-TT-SS---EEEEEEEE-TTS-EEEEES-S-TT--EE--TT--EEEEEE-

Foldseek 3Di:
DDDDDDDDDCPPPPVVCLVPPPADKDKDKFFLCLQQPPDDDDQKDFQLRSFVSNVVSLVPPPPRPFHFDGFFWKWDADPVRDIDIDGNDPCRPDIDGDDRPMIIITIGGD